Protein AF-A0AAW5EGU3-F1 (afdb_monomer_lite)

Sequence (52 aa):
MLELLKNIGLGLFVNGNYALLSGNITLNNTYIVFGSVALMALSIYADRKEKK

Radius of gyration: 12.51 Å; chains: 1; bounding box: 30×14×31 Å

Secondary structure (DSSP, 8-state):
-HHHHHHHHHHHHHHHHHHHHTT---HHHHHHHHHHHHHHHHHHHHHHHHT-

Organism: Campylobacter jejuni (NCBI:txid197)

Foldseek 3Di:
DLVVQLVVLVVLLVVLVVCVVVVVPDPVSVCSNVVSVVSNVVSVVVVVVVVD

Structure (mmCIF, N/CA/C/O backbone):
data_AF-A0AAW5EGU3-F1
#
_entry.id   AF-A0AAW5EGU3-F1
#
loop_
_atom_site.group_PDB
_atom_site.id
_atom_site.type_symbol
_atom_site.label_atom_id
_atom_site.label_alt_id
_atom_site.label_comp_id
_atom_site.label_asym_id
_atom_site.label_entity_id
_atom_site.label_seq_id
_atom_site.pdbx_PDB_ins_code
_atom_site.Cartn_x
_atom_site.Cartn_y
_atom_site.Cartn_z
_atom_site.occupancy
_atom_site.B_iso_or_equiv
_atom_site.auth_seq_id
_atom_site.auth_comp_id
_atom_site.auth_asym_id
_atom_site.auth_atom_id
_atom_site.pdbx_PDB_model_num
ATOM 1 N N . MET A 1 1 ? -3.077 -3.643 18.228 1.00 66.31 1 MET A N 1
ATOM 2 C CA . MET A 1 1 ? -2.346 -4.310 17.119 1.00 66.31 1 MET A CA 1
ATOM 3 C C . MET A 1 1 ? -2.771 -3.823 15.734 1.00 66.31 1 MET A C 1
ATOM 5 O O . MET A 1 1 ? -1.905 -3.685 14.881 1.00 66.31 1 MET A O 1
ATOM 9 N N . LEU A 1 2 ? -4.050 -3.511 15.492 1.00 77.31 2 LEU A N 1
ATOM 10 C CA . LEU A 1 2 ? -4.518 -3.019 14.184 1.00 77.31 2 LEU A CA 1
ATOM 11 C C . LEU A 1 2 ? -3.912 -1.669 13.763 1.00 77.31 2 LEU A C 1
ATOM 13 O O . LEU A 1 2 ? -3.641 -1.467 12.584 1.00 77.31 2 LEU A O 1
ATOM 17 N N . GLU A 1 3 ? -3.607 -0.780 14.712 1.00 78.94 3 GLU A N 1
ATOM 18 C CA . GLU A 1 3 ? -2.870 0.463 14.429 1.00 78.94 3 GLU A CA 1
ATOM 19 C C . GLU A 1 3 ? -1.447 0.212 13.908 1.00 78.94 3 GLU A C 1
ATOM 21 O O . GLU A 1 3 ? -0.999 0.907 12.999 1.00 78.94 3 GLU A O 1
ATOM 26 N N . LEU A 1 4 ? -0.756 -0.822 14.410 1.00 82.00 4 LEU A N 1
ATOM 27 C CA . LEU A 1 4 ? 0.558 -1.223 13.892 1.00 82.00 4 LEU A CA 1
ATOM 28 C C . LEU A 1 4 ? 0.441 -1.732 12.453 1.00 82.00 4 LEU A C 1
ATOM 30 O O . LEU A 1 4 ? 1.226 -1.331 11.600 1.00 82.00 4 LEU A O 1
ATOM 34 N N . LEU A 1 5 ? -0.567 -2.561 12.165 1.00 83.75 5 LEU A N 1
ATOM 35 C CA . LEU A 1 5 ? -0.818 -3.080 10.817 1.00 83.75 5 LEU A CA 1
ATOM 36 C C . LEU A 1 5 ? -1.140 -1.947 9.829 1.00 83.75 5 LEU A C 1
ATOM 38 O O . LEU A 1 5 ? -0.647 -1.930 8.702 1.00 83.75 5 LEU A O 1
ATOM 42 N N . LYS A 1 6 ? -1.900 -0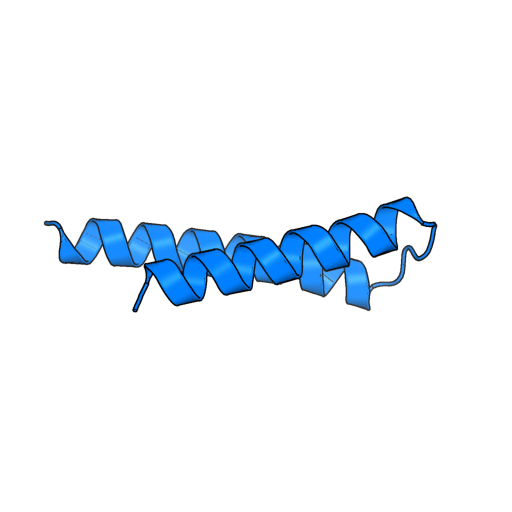.950 10.288 1.00 83.19 6 LYS A N 1
ATOM 43 C CA . LYS A 1 6 ? -2.235 0.256 9.531 1.00 83.19 6 LYS A CA 1
ATOM 44 C C . LYS A 1 6 ? -1.002 1.135 9.268 1.00 83.19 6 LYS A C 1
ATOM 46 O O . LYS A 1 6 ? -0.840 1.602 8.145 1.00 83.19 6 LYS A O 1
ATOM 51 N N . ASN A 1 7 ? -0.100 1.291 10.242 1.00 89.56 7 ASN A N 1
ATOM 52 C CA . ASN A 1 7 ? 1.172 2.005 10.061 1.00 89.56 7 ASN A CA 1
ATOM 53 C C . ASN A 1 7 ? 2.146 1.267 9.131 1.00 89.56 7 ASN A C 1
ATOM 55 O O . ASN A 1 7 ? 2.797 1.904 8.305 1.00 89.56 7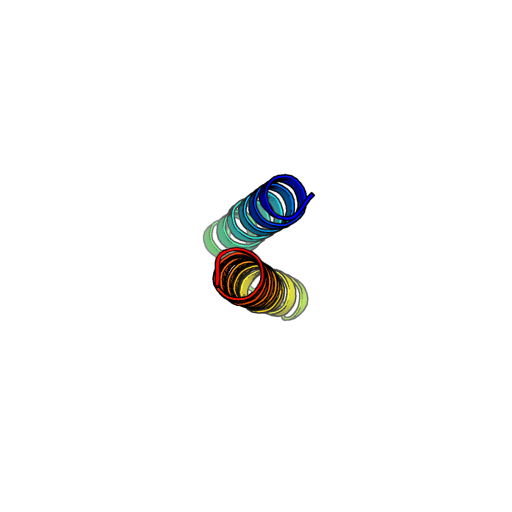 ASN A O 1
ATOM 59 N N . ILE A 1 8 ? 2.219 -0.065 9.215 1.00 88.94 8 ILE A N 1
ATOM 60 C CA . ILE A 1 8 ? 3.008 -0.889 8.285 1.00 88.94 8 ILE A CA 1
ATOM 61 C C . ILE A 1 8 ? 2.455 -0.749 6.861 1.00 88.94 8 ILE A C 1
ATOM 63 O O . ILE A 1 8 ? 3.218 -0.526 5.923 1.00 88.94 8 ILE A O 1
ATOM 67 N N . GLY A 1 9 ? 1.129 -0.811 6.698 1.00 88.75 9 GLY A N 1
ATOM 68 C CA . GLY A 1 9 ? 0.465 -0.584 5.414 1.00 88.75 9 GLY A CA 1
ATOM 69 C C . GLY A 1 9 ? 0.753 0.806 4.839 1.00 88.75 9 GLY A C 1
ATOM 70 O O . GLY A 1 9 ? 1.111 0.921 3.672 1.00 88.75 9 GLY A O 1
ATOM 71 N N . LEU A 1 10 ? 0.701 1.855 5.662 1.00 90.06 10 LEU A N 1
ATOM 72 C CA . LEU A 1 10 ? 1.081 3.215 5.261 1.00 90.06 10 LEU A CA 1
ATOM 73 C C . LEU A 1 10 ? 2.548 3.299 4.816 1.00 90.06 10 LEU A C 1
ATOM 75 O O . LEU A 1 10 ? 2.839 3.887 3.777 1.00 90.06 10 LEU A O 1
ATOM 79 N N . GLY A 1 11 ? 3.470 2.675 5.554 1.00 91.56 11 GLY A N 1
ATOM 80 C CA . GLY A 1 11 ? 4.892 2.646 5.201 1.00 91.56 11 GLY A CA 1
ATOM 81 C C . GLY A 1 11 ? 5.167 1.936 3.872 1.00 91.56 11 GLY A C 1
ATOM 82 O O . GLY A 1 11 ? 5.949 2.430 3.057 1.00 91.56 11 GLY A O 1
ATOM 83 N N . LEU A 1 12 ? 4.494 0.810 3.618 1.00 91.25 12 LEU A N 1
ATOM 84 C CA . LEU A 1 12 ? 4.577 0.086 2.344 1.00 91.25 12 LEU A CA 1
ATOM 85 C C . LEU A 1 12 ? 3.985 0.899 1.187 1.00 91.25 12 LEU A C 1
ATOM 87 O O . LEU A 1 12 ? 4.574 0.942 0.108 1.00 91.25 12 LEU A O 1
ATOM 91 N N . PHE A 1 13 ? 2.866 1.587 1.424 1.00 92.75 13 PHE A N 1
ATOM 92 C CA . PHE A 1 13 ? 2.223 2.439 0.428 1.00 92.75 13 PHE A CA 1
ATOM 93 C C . PHE A 1 13 ? 3.121 3.606 0.017 1.00 92.75 13 PHE A C 1
ATOM 95 O O . PHE A 1 13 ? 3.331 3.833 -1.172 1.00 92.75 13 PHE A O 1
ATOM 102 N N . VAL A 1 14 ? 3.701 4.316 0.990 1.00 92.75 14 VAL A N 1
ATOM 103 C CA . VAL A 1 14 ? 4.582 5.461 0.726 1.00 92.75 14 VAL A CA 1
ATOM 104 C C . VAL A 1 14 ? 5.841 5.021 -0.025 1.00 92.75 14 VAL A C 1
ATOM 106 O O . VAL A 1 14 ? 6.195 5.656 -1.015 1.00 92.75 14 VAL A O 1
ATOM 109 N N . ASN A 1 15 ? 6.477 3.913 0.373 1.00 90.94 15 ASN A N 1
ATOM 110 C CA . ASN A 1 15 ? 7.665 3.397 -0.319 1.00 90.94 15 ASN A CA 1
ATOM 111 C C . ASN A 1 15 ? 7.356 2.911 -1.741 1.00 90.94 15 ASN A C 1
ATOM 113 O O . ASN A 1 15 ? 8.077 3.252 -2.679 1.00 90.94 15 ASN A O 1
ATOM 117 N N . GLY A 1 16 ? 6.271 2.154 -1.922 1.00 87.38 16 GLY A N 1
ATOM 118 C CA . GLY A 1 16 ? 5.850 1.691 -3.243 1.00 87.38 16 GLY A CA 1
ATOM 119 C C . GLY A 1 16 ? 5.484 2.853 -4.169 1.00 87.38 16 GLY A C 1
ATOM 120 O O . GLY A 1 16 ? 5.897 2.877 -5.327 1.00 87.38 16 GLY A O 1
ATOM 121 N N . ASN A 1 17 ? 4.773 3.859 -3.651 1.00 89.69 17 ASN A N 1
ATOM 122 C CA . ASN A 1 17 ? 4.390 5.039 -4.421 1.00 89.69 17 ASN A CA 1
ATOM 123 C C . ASN A 1 17 ? 5.599 5.921 -4.761 1.00 89.69 17 ASN A C 1
ATOM 125 O O . ASN A 1 17 ? 5.682 6.441 -5.870 1.00 89.69 17 ASN A O 1
ATOM 129 N N . TYR A 1 18 ? 6.565 6.045 -3.847 1.00 91.00 18 TYR A N 1
ATOM 130 C CA . TYR A 1 18 ? 7.823 6.743 -4.105 1.00 91.00 18 TYR A CA 1
ATOM 131 C C . TYR A 1 18 ? 8.629 6.071 -5.225 1.00 91.00 18 TYR A C 1
ATOM 133 O O . TYR A 1 18 ? 9.150 6.752 -6.104 1.00 91.00 18 TYR A O 1
ATOM 141 N N . ALA A 1 19 ? 8.671 4.736 -5.249 1.00 88.06 19 ALA A N 1
ATOM 142 C CA . ALA A 1 19 ? 9.333 3.983 -6.310 1.00 88.06 19 ALA A CA 1
ATOM 143 C C . ALA A 1 19 ? 8.611 4.095 -7.670 1.00 88.06 19 ALA A C 1
ATOM 145 O O . ALA A 1 19 ? 9.261 4.138 -8.712 1.00 88.06 19 ALA A O 1
ATOM 146 N N . LEU A 1 20 ? 7.277 4.201 -7.684 1.00 86.38 20 LEU A N 1
ATOM 147 C CA . LEU A 1 20 ? 6.529 4.501 -8.912 1.00 86.38 20 LEU A CA 1
ATOM 148 C C . LEU A 1 20 ? 6.817 5.921 -9.423 1.00 86.38 20 LEU A C 1
ATOM 150 O O . LEU A 1 20 ? 7.037 6.110 -10.619 1.00 86.38 20 LEU A O 1
ATOM 154 N N . LEU A 1 21 ? 6.859 6.907 -8.522 1.00 87.00 21 LEU A N 1
ATOM 155 C CA . LEU A 1 21 ? 7.150 8.308 -8.848 1.00 87.00 21 LEU A CA 1
ATOM 156 C C . LEU A 1 21 ? 8.587 8.530 -9.328 1.00 87.00 21 LEU A C 1
ATOM 158 O O . LEU A 1 21 ? 8.822 9.424 -10.136 1.00 87.00 21 LEU A O 1
ATOM 162 N N . SER A 1 22 ? 9.539 7.711 -8.878 1.00 87.56 22 SER A N 1
ATOM 163 C CA . SER A 1 22 ? 10.928 7.762 -9.346 1.00 87.56 22 SER A CA 1
ATOM 164 C C . SER A 1 22 ? 11.139 7.136 -10.734 1.00 87.56 22 SER A C 1
ATOM 166 O O . SER A 1 22 ? 12.273 7.042 -11.199 1.00 87.56 22 SER A O 1
ATOM 168 N N . GLY A 1 23 ? 10.062 6.722 -11.414 1.00 83.00 23 GLY A N 1
ATOM 169 C CA . GLY A 1 23 ? 10.104 6.127 -12.752 1.00 83.00 23 GLY A CA 1
ATOM 170 C C . GLY A 1 23 ? 10.322 4.613 -12.757 1.00 83.00 23 GLY A C 1
ATOM 171 O O . GLY A 1 23 ? 10.363 4.005 -13.825 1.00 83.00 23 GLY A O 1
ATOM 172 N N . ASN A 1 24 ? 10.409 3.974 -11.585 1.00 80.19 24 ASN A N 1
ATOM 173 C CA . ASN A 1 24 ? 10.526 2.525 -11.455 1.00 80.19 24 ASN A CA 1
ATOM 174 C C . ASN A 1 24 ? 9.131 1.870 -11.462 1.00 80.19 24 ASN A C 1
ATOM 176 O O . ASN A 1 24 ? 8.645 1.331 -10.460 1.00 80.19 24 ASN A O 1
ATOM 180 N N . ILE A 1 25 ? 8.468 1.941 -12.619 1.00 76.44 25 ILE A N 1
ATOM 181 C CA . ILE A 1 25 ? 7.136 1.367 -12.859 1.00 76.44 25 ILE A CA 1
ATOM 182 C C . ILE A 1 25 ? 7.279 -0.129 -13.155 1.00 76.44 25 ILE A C 1
ATOM 184 O O . ILE A 1 25 ? 7.078 -0.605 -14.270 1.00 76.44 25 ILE A O 1
ATOM 188 N N . THR A 1 26 ? 7.677 -0.878 -12.133 1.00 84.81 26 THR A N 1
ATOM 189 C CA . THR A 1 26 ? 7.772 -2.337 -12.190 1.00 84.81 26 THR A CA 1
ATOM 190 C C . THR A 1 26 ? 6.525 -2.954 -11.564 1.00 84.81 26 THR A C 1
ATOM 192 O O . THR A 1 26 ? 6.021 -2.443 -10.562 1.00 84.81 26 THR A O 1
ATOM 195 N N . LEU A 1 27 ? 6.065 -4.095 -12.094 1.00 83.75 27 LEU A N 1
ATOM 196 C CA . LEU A 1 27 ? 4.911 -4.837 -11.561 1.00 83.75 27 LEU A CA 1
ATOM 197 C C . LEU A 1 27 ? 5.012 -5.071 -10.043 1.00 83.75 27 LEU A C 1
ATOM 199 O O . LEU A 1 27 ? 4.014 -4.945 -9.342 1.00 83.75 27 LEU A O 1
ATOM 203 N N . ASN A 1 28 ? 6.218 -5.322 -9.519 1.00 84.88 28 ASN A N 1
ATOM 204 C CA . ASN A 1 28 ? 6.460 -5.462 -8.080 1.00 84.88 28 ASN A CA 1
ATOM 205 C C . ASN A 1 28 ? 6.034 -4.225 -7.275 1.00 84.88 28 ASN A C 1
ATOM 207 O O . ASN A 1 28 ? 5.354 -4.366 -6.262 1.00 84.88 28 ASN A O 1
ATOM 211 N N . ASN A 1 29 ? 6.379 -3.017 -7.727 1.00 85.25 29 ASN A N 1
ATOM 212 C CA . ASN A 1 29 ? 6.020 -1.783 -7.022 1.00 85.25 29 ASN A CA 1
ATOM 213 C C . ASN A 1 29 ? 4.512 -1.543 -7.075 1.00 85.25 29 ASN A C 1
ATOM 215 O O . ASN A 1 29 ? 3.912 -1.147 -6.077 1.00 85.25 29 ASN A O 1
ATOM 219 N N . THR A 1 30 ? 3.878 -1.867 -8.201 1.00 85.88 30 THR A N 1
ATOM 220 C CA . THR A 1 30 ? 2.420 -1.828 -8.335 1.00 85.88 30 THR A CA 1
ATOM 221 C C . THR A 1 30 ? 1.746 -2.802 -7.362 1.00 85.88 30 THR A C 1
ATOM 223 O O . THR A 1 30 ? 0.835 -2.400 -6.641 1.00 85.88 30 THR A O 1
ATOM 226 N N . TYR A 1 31 ? 2.227 -4.046 -7.251 1.00 89.75 31 TYR A N 1
ATOM 227 C CA . TYR A 1 31 ? 1.704 -5.015 -6.279 1.00 89.75 31 TYR A CA 1
ATOM 228 C C . TYR A 1 31 ? 1.892 -4.565 -4.828 1.00 89.75 31 TYR A C 1
ATOM 230 O O . TYR A 1 31 ? 0.987 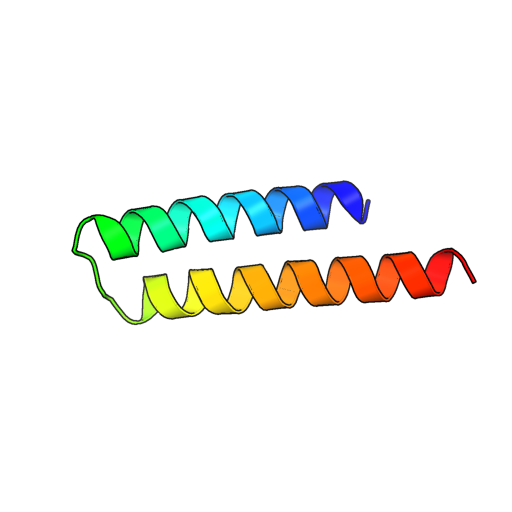-4.755 -4.019 1.00 89.75 31 TYR A O 1
ATOM 238 N N . ILE A 1 32 ? 3.019 -3.929 -4.494 1.00 90.50 32 ILE A N 1
ATOM 239 C CA . ILE A 1 32 ? 3.259 -3.384 -3.150 1.00 90.5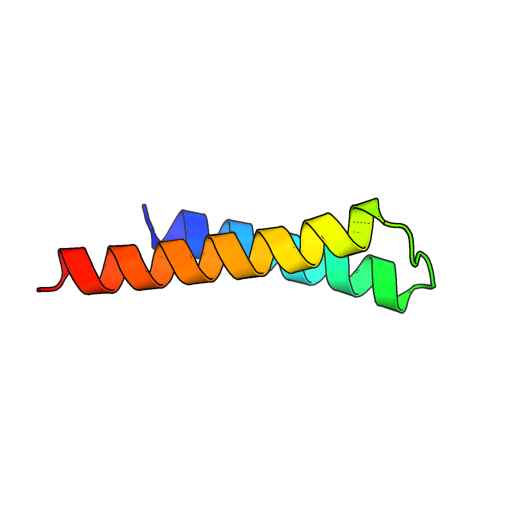0 32 ILE A CA 1
ATOM 240 C C . ILE A 1 32 ? 2.261 -2.264 -2.840 1.00 90.50 32 ILE A C 1
ATOM 242 O O . ILE A 1 32 ? 1.651 -2.269 -1.771 1.00 90.50 32 ILE A O 1
ATOM 246 N N . VAL A 1 33 ? 2.029 -1.343 -3.779 1.00 90.75 33 VAL A N 1
ATOM 247 C CA . VAL A 1 33 ? 1.057 -0.254 -3.605 1.00 90.75 33 VAL A CA 1
ATOM 248 C C . VAL A 1 33 ? -0.358 -0.807 -3.430 1.00 90.75 33 VAL A C 1
ATOM 250 O O . VAL A 1 33 ? -0.999 -0.515 -2.423 1.00 90.75 33 VAL A O 1
ATOM 253 N N . PHE A 1 34 ? -0.841 -1.671 -4.324 1.00 90.75 34 PHE A N 1
ATOM 254 C CA . PHE A 1 34 ? -2.187 -2.245 -4.188 1.00 90.75 34 PHE A CA 1
ATOM 255 C C . PHE A 1 34 ? -2.333 -3.141 -2.947 1.00 90.75 34 PHE A C 1
ATOM 257 O O . PHE A 1 34 ? -3.336 -3.053 -2.236 1.00 90.75 34 PHE A O 1
ATOM 264 N N . GLY A 1 35 ? -1.322 -3.955 -2.634 1.00 91.38 35 GLY A N 1
ATOM 265 C CA . GLY A 1 35 ? -1.307 -4.813 -1.448 1.00 91.38 35 GLY A CA 1
ATOM 266 C C . GLY A 1 35 ? -1.312 -4.017 -0.143 1.00 91.38 35 GLY A C 1
ATOM 267 O O . GLY A 1 35 ? -2.021 -4.370 0.798 1.00 91.38 35 GLY A O 1
ATOM 268 N N . SER A 1 36 ? -0.589 -2.896 -0.098 1.00 91.75 36 SER A N 1
ATOM 269 C CA . SER A 1 36 ? -0.573 -2.000 1.061 1.00 91.75 36 SER A CA 1
ATOM 270 C C . SER A 1 36 ? -1.929 -1.326 1.309 1.00 91.75 36 SER A C 1
ATOM 272 O O . SER A 1 36 ? -2.378 -1.248 2.455 1.00 91.75 36 SER A O 1
ATOM 274 N N . VAL A 1 37 ? -2.637 -0.930 0.243 1.00 91.31 37 VAL A N 1
ATOM 275 C CA . VAL A 1 37 ? -4.008 -0.400 0.327 1.00 91.31 37 VAL A CA 1
ATOM 276 C C . VAL A 1 37 ? -4.975 -1.470 0.830 1.00 91.31 37 VAL A C 1
ATOM 278 O O . VAL A 1 37 ? -5.771 -1.198 1.730 1.00 91.31 37 VAL A O 1
ATOM 281 N N . ALA A 1 38 ? -4.880 -2.700 0.315 1.00 91.81 38 ALA A N 1
ATOM 282 C CA . ALA A 1 38 ? -5.712 -3.815 0.764 1.00 91.81 38 ALA A CA 1
ATOM 283 C C . ALA A 1 38 ? -5.478 -4.155 2.248 1.00 91.81 38 ALA A C 1
ATOM 285 O O . ALA A 1 38 ? -6.439 -4.321 3.000 1.00 91.81 38 ALA A O 1
ATOM 286 N N . LEU A 1 39 ? -4.220 -4.185 2.701 1.00 89.88 39 LEU A N 1
ATOM 287 C CA . LEU A 1 39 ? -3.863 -4.391 4.110 1.00 89.88 39 LEU A CA 1
ATOM 288 C C . LEU A 1 39 ? -4.456 -3.311 5.020 1.00 89.88 39 LEU A C 1
ATOM 290 O O . LEU A 1 39 ? -5.029 -3.628 6.065 1.00 89.88 39 LEU A O 1
ATOM 294 N N . MET A 1 40 ? -4.374 -2.040 4.619 1.00 89.56 40 MET A N 1
ATOM 295 C CA . MET A 1 40 ? -4.989 -0.945 5.374 1.00 89.56 40 MET A CA 1
ATOM 296 C C . MET A 1 40 ? -6.516 -1.059 5.410 1.00 89.56 40 MET A C 1
ATOM 298 O O . MET 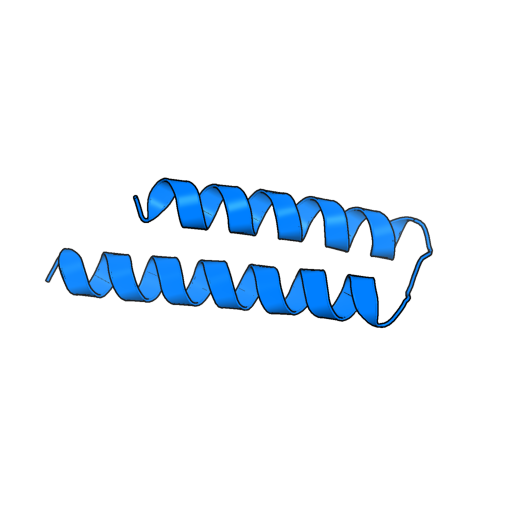A 1 40 ? -7.112 -0.871 6.471 1.00 89.56 40 MET A O 1
ATOM 302 N N . ALA A 1 41 ? -7.154 -1.410 4.290 1.00 89.25 41 ALA A N 1
ATOM 303 C CA . ALA A 1 41 ? -8.600 -1.605 4.222 1.00 89.25 41 ALA A CA 1
ATOM 304 C C . ALA A 1 41 ? -9.070 -2.748 5.136 1.00 89.25 41 ALA A C 1
ATOM 306 O O . ALA A 1 41 ? -10.021 -2.567 5.898 1.00 89.25 41 ALA A O 1
ATOM 307 N N . LEU A 1 42 ? -8.369 -3.887 5.131 1.00 89.94 42 LEU A N 1
ATOM 308 C CA . LEU A 1 42 ? -8.643 -5.011 6.033 1.00 89.94 42 LEU A CA 1
ATOM 309 C C . LEU A 1 42 ? -8.448 -4.619 7.500 1.00 89.94 42 LEU A C 1
ATOM 311 O O . LEU A 1 42 ? -9.277 -4.967 8.337 1.00 89.94 42 LEU A O 1
ATOM 315 N N . SER A 1 43 ? -7.404 -3.842 7.803 1.00 87.25 43 SER A N 1
ATOM 316 C CA . SER A 1 43 ? -7.139 -3.347 9.160 1.00 87.25 43 SER A CA 1
ATOM 317 C C . SER A 1 43 ? -8.275 -2.455 9.668 1.00 87.25 43 SER A C 1
ATOM 319 O O . SER A 1 43 ? -8.741 -2.620 10.791 1.00 87.25 43 SER A O 1
ATOM 321 N N . ILE A 1 44 ? -8.755 -1.526 8.833 1.00 86.56 44 ILE A N 1
ATOM 322 C CA . ILE A 1 44 ? -9.870 -0.626 9.173 1.00 86.56 44 ILE A CA 1
ATOM 323 C C . ILE A 1 44 ? -11.176 -1.411 9.317 1.00 86.56 44 ILE A C 1
ATOM 325 O O . ILE A 1 44 ? -11.978 -1.122 10.206 1.00 86.56 44 ILE A O 1
ATOM 329 N N . TYR A 1 45 ? -11.403 -2.396 8.448 1.00 88.44 45 TYR A N 1
ATOM 330 C CA . TYR A 1 45 ? -12.587 -3.242 8.517 1.00 88.44 45 TYR A CA 1
ATOM 331 C C . TYR A 1 45 ? -12.608 -4.086 9.797 1.00 88.44 45 TYR A C 1
ATOM 333 O O . TYR A 1 45 ? -13.644 -4.171 10.453 1.00 88.44 45 TYR A O 1
ATOM 341 N N . ALA A 1 46 ? -11.463 -4.652 10.188 1.00 85.88 46 ALA A N 1
ATOM 342 C CA . ALA A 1 46 ? -11.308 -5.375 11.445 1.00 85.88 46 ALA A CA 1
ATOM 343 C C . ALA A 1 46 ? -11.510 -4.459 12.666 1.00 85.88 46 ALA A C 1
ATOM 345 O O . ALA A 1 46 ? -12.274 -4.822 13.555 1.00 85.88 46 ALA A O 1
ATOM 346 N N . ASP A 1 47 ? -10.945 -3.243 12.666 1.00 85.44 47 ASP A N 1
ATOM 347 C CA . ASP A 1 47 ? -11.100 -2.277 13.773 1.00 85.44 47 ASP A CA 1
ATOM 348 C C . ASP A 1 47 ? -12.567 -1.867 13.964 1.00 85.44 47 ASP A C 1
ATOM 350 O O . ASP A 1 47 ? -13.075 -1.786 15.081 1.00 85.44 47 ASP A O 1
ATOM 354 N N . ARG A 1 48 ? -13.293 -1.678 12.852 1.00 84.38 48 ARG A N 1
ATOM 355 C CA . ARG A 1 48 ? -14.739 -1.412 12.870 1.00 84.38 48 ARG A CA 1
ATOM 356 C C . ARG A 1 48 ? -15.564 -2.581 13.397 1.00 84.38 48 ARG A C 1
ATOM 358 O O . ARG A 1 48 ? -16.662 -2.346 13.891 1.00 84.38 48 ARG A O 1
ATOM 365 N N . LYS A 1 49 ? -15.082 -3.815 13.246 1.00 79.88 49 LYS A N 1
ATOM 366 C CA . LYS A 1 49 ? -15.775 -5.021 13.707 1.00 79.88 49 LYS A CA 1
ATOM 367 C C . LYS A 1 49 ? -15.496 -5.311 15.184 1.00 79.88 49 LYS A C 1
ATOM 369 O O . LYS A 1 49 ? -16.385 -5.823 15.843 1.00 79.88 49 LYS A O 1
ATOM 374 N N . GLU A 1 50 ? -14.311 -4.964 15.691 1.00 73.25 50 GLU A N 1
ATOM 375 C CA . GLU A 1 50 ? -13.975 -5.043 17.124 1.00 73.25 50 GLU A CA 1
ATOM 376 C C . GLU A 1 50 ? -14.665 -3.959 17.965 1.00 73.25 50 GLU A C 1
ATOM 378 O O . GLU A 1 50 ? -14.984 -4.197 19.124 1.00 73.25 50 GLU A O 1
ATOM 383 N N . LYS A 1 51 ? -14.914 -2.768 17.404 1.00 63.97 51 LYS A N 1
ATOM 384 C CA . LYS A 1 51 ? -15.615 -1.673 18.106 1.00 63.97 51 LYS A CA 1
ATOM 385 C C . LYS A 1 51 ? -17.145 -1.793 18.118 1.00 63.97 51 LYS A C 1
ATOM 387 O O . LYS A 1 51 ? -17.807 -0.861 18.575 1.00 63.97 51 LYS A O 1
ATOM 392 N N . LYS A 1 52 ? -17.706 -2.874 17.578 1.00 50.84 52 LYS A N 1
ATOM 393 C CA . LYS A 1 5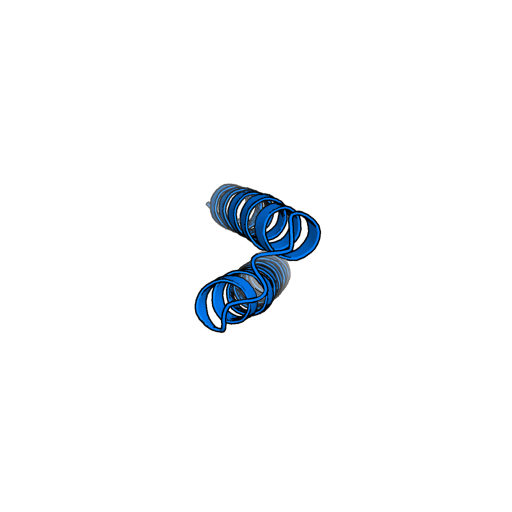2 ? -19.150 -3.110 17.474 1.00 50.84 52 LYS A CA 1
ATOM 394 C C . LYS A 1 52 ? -19.560 -4.259 18.380 1.00 50.84 52 LYS A C 1
ATOM 396 O O . LYS A 1 52 ? -20.635 -4.127 18.998 1.00 50.84 52 LYS A O 1
#

pLDDT: mean 85.42, std 7.75, range [50.84, 92.75]